Protein AF-A0A1N6YT89-F1 (afdb_monomer_lite)

Structure (mmCIF, N/CA/C/O backbone):
data_AF-A0A1N6YT89-F1
#
_entry.id   AF-A0A1N6YT89-F1
#
loop_
_atom_site.group_PDB
_atom_site.id
_atom_site.type_symbol
_atom_site.label_atom_id
_atom_site.label_alt_id
_atom_site.label_comp_id
_atom_site.label_asym_id
_atom_site.label_entity_id
_atom_site.label_seq_id
_atom_site.pdbx_PDB_ins_code
_atom_site.Cartn_x
_atom_site.Cartn_y
_atom_site.Cartn_z
_atom_site.occupancy
_atom_site.B_iso_or_equiv
_atom_site.auth_seq_id
_atom_site.auth_comp_id
_atom_site.auth_asym_id
_atom_site.auth_atom_id
_atom_site.pdbx_PDB_model_num
ATOM 1 N N . MET A 1 1 ? -9.385 -9.563 10.841 1.00 89.75 1 MET A N 1
ATOM 2 C CA . MET A 1 1 ? -9.035 -9.459 9.412 1.00 89.75 1 MET A CA 1
ATOM 3 C C . MET A 1 1 ? -8.087 -10.569 8.961 1.00 89.75 1 MET A C 1
ATOM 5 O O . MET A 1 1 ? -7.937 -10.747 7.759 1.00 89.75 1 MET A O 1
ATOM 9 N N . GLY A 1 2 ? -7.571 -11.407 9.876 1.00 88.88 2 GLY A N 1
ATOM 10 C CA . GLY A 1 2 ? -6.655 -12.489 9.494 1.00 88.88 2 GLY A CA 1
ATOM 11 C C . GLY A 1 2 ? -5.344 -11.886 9.006 1.00 88.88 2 GLY A C 1
ATOM 12 O O . GLY A 1 2 ? -4.952 -10.884 9.580 1.00 88.88 2 GLY A O 1
ATOM 13 N N . ASP A 1 3 ? -4.759 -12.447 7.946 1.00 90.31 3 ASP A N 1
ATOM 14 C CA . ASP A 1 3 ? -3.543 -11.942 7.281 1.00 90.31 3 ASP A CA 1
ATOM 15 C C . ASP A 1 3 ? -3.852 -11.226 5.957 1.00 90.31 3 ASP A C 1
ATOM 17 O O . ASP A 1 3 ? -3.062 -11.251 5.015 1.00 90.31 3 ASP A O 1
ATOM 21 N N . CYS A 1 4 ? -5.041 -10.630 5.815 1.00 92.75 4 CYS A N 1
ATOM 22 C CA . CYS A 1 4 ? -5.491 -10.135 4.510 1.00 92.75 4 CYS A CA 1
ATOM 23 C C . CYS A 1 4 ? -4.650 -8.975 3.952 1.00 92.75 4 CYS A C 1
ATOM 25 O O . CYS A 1 4 ? -4.714 -8.708 2.753 1.00 92.75 4 CYS A O 1
ATOM 27 N N . LEU A 1 5 ? -3.877 -8.301 4.809 1.00 93.31 5 LEU A N 1
ATOM 28 C CA . LEU A 1 5 ? -2.955 -7.232 4.435 1.00 93.31 5 LEU A CA 1
ATOM 29 C C . LEU A 1 5 ? -1.520 -7.706 4.203 1.00 93.31 5 LEU A C 1
ATOM 31 O O . LEU A 1 5 ? -0.698 -6.884 3.814 1.00 93.31 5 LEU A O 1
ATOM 35 N N . GLY A 1 6 ? -1.210 -8.984 4.432 1.00 92.81 6 GLY A N 1
ATOM 36 C CA . GLY A 1 6 ? 0.123 -9.529 4.191 1.00 92.81 6 GLY A CA 1
ATOM 37 C C . GLY A 1 6 ? 0.465 -9.608 2.696 1.00 92.81 6 GLY A C 1
ATOM 38 O O . GLY A 1 6 ? -0.441 -9.752 1.865 1.00 92.81 6 GLY A O 1
ATOM 39 N N . PRO A 1 7 ? 1.758 -9.515 2.326 1.00 94.00 7 PRO A N 1
ATOM 40 C CA . PRO A 1 7 ? 2.184 -9.748 0.952 1.00 94.00 7 PRO A CA 1
ATOM 41 C C . PRO A 1 7 ? 1.979 -11.218 0.568 1.00 94.00 7 PRO A C 1
ATOM 43 O O . PRO A 1 7 ? 1.884 -12.104 1.416 1.00 94.00 7 PRO A O 1
ATOM 46 N N . ASP A 1 8 ? 1.928 -11.493 -0.733 1.00 94.12 8 ASP A N 1
ATOM 47 C CA . ASP A 1 8 ? 1.936 -12.860 -1.243 1.00 94.12 8 ASP A CA 1
ATOM 48 C C . ASP A 1 8 ? 3.321 -13.478 -1.029 1.00 94.12 8 ASP A C 1
ATOM 50 O O . ASP A 1 8 ? 4.268 -13.169 -1.756 1.00 94.12 8 ASP A O 1
ATOM 54 N N . ILE A 1 9 ? 3.420 -14.336 -0.015 1.00 92.94 9 ILE A N 1
ATOM 55 C CA . ILE A 1 9 ? 4.646 -15.034 0.389 1.00 92.94 9 ILE A CA 1
ATOM 56 C C . ILE A 1 9 ? 4.902 -16.333 -0.384 1.00 92.94 9 ILE A C 1
ATOM 58 O O . ILE A 1 9 ? 5.928 -16.974 -0.180 1.00 92.94 9 ILE A O 1
ATOM 62 N N . TYR A 1 10 ? 3.975 -16.759 -1.247 1.00 89.94 10 TYR A N 1
ATOM 63 C CA . TYR A 1 10 ? 4.099 -18.021 -1.986 1.00 89.94 10 TYR A CA 1
ATOM 64 C C . TYR A 1 10 ? 4.799 -17.857 -3.339 1.00 89.94 10 TYR A C 1
ATOM 66 O O . TYR A 1 10 ? 5.008 -18.839 -4.053 1.00 89.94 10 TYR A O 1
ATOM 74 N N . LYS A 1 11 ? 5.167 -16.626 -3.699 1.00 88.19 11 LYS A N 1
ATOM 75 C CA . LYS A 1 11 ? 5.994 -16.318 -4.867 1.00 88.19 11 LYS A CA 1
ATOM 76 C C . LYS A 1 11 ? 7.476 -16.308 -4.500 1.00 88.19 11 LYS A C 1
ATOM 78 O O . LYS A 1 11 ? 7.833 -16.068 -3.352 1.00 88.19 11 LYS A O 1
ATOM 83 N N . ASP A 1 12 ? 8.338 -16.446 -5.509 1.00 89.00 12 ASP A N 1
ATOM 84 C CA . ASP A 1 12 ? 9.803 -16.350 -5.358 1.00 89.00 12 ASP A CA 1
ATOM 85 C C . ASP A 1 12 ? 10.252 -15.060 -4.653 1.00 89.00 12 ASP A C 1
ATOM 87 O O . ASP A 1 12 ? 11.301 -15.019 -4.008 1.00 89.00 12 ASP A O 1
ATOM 91 N N . LYS A 1 13 ? 9.462 -13.991 -4.795 1.00 94.00 13 LYS A N 1
ATOM 92 C CA . LYS A 1 13 ? 9.614 -12.746 -4.052 1.00 94.00 13 LYS A CA 1
ATOM 93 C C . LYS A 1 13 ? 8.274 -12.325 -3.474 1.00 94.00 13 LYS A C 1
ATOM 95 O O . LYS A 1 13 ? 7.287 -12.235 -4.208 1.00 94.00 13 LYS A O 1
ATOM 100 N N . GLU A 1 14 ? 8.284 -11.981 -2.193 1.00 95.81 14 GLU A N 1
ATOM 101 C CA . GLU A 1 14 ? 7.134 -11.386 -1.521 1.00 95.81 14 GLU A CA 1
ATOM 102 C C . GLU A 1 14 ? 6.659 -10.146 -2.283 1.00 95.81 14 GLU A C 1
ATOM 104 O O . GLU A 1 14 ? 7.464 -9.285 -2.669 1.00 95.81 14 GLU A O 1
ATOM 109 N N . SER A 1 15 ? 5.357 -10.081 -2.562 1.00 97.06 15 SER A N 1
ATOM 110 C CA . SER A 1 15 ? 4.811 -9.041 -3.433 1.00 97.06 15 SER A CA 1
ATOM 111 C C . SER A 1 15 ? 3.361 -8.684 -3.140 1.00 97.06 15 SER A C 1
ATOM 113 O O . SER A 1 15 ? 2.608 -9.475 -2.577 1.00 97.06 15 SER A O 1
ATOM 115 N N . TYR A 1 16 ? 2.952 -7.497 -3.586 1.00 97.56 16 TYR A N 1
ATOM 116 C CA . TYR A 1 16 ? 1.547 -7.101 -3.628 1.00 97.56 16 TYR A CA 1
ATOM 117 C C . TYR A 1 16 ? 1.051 -6.967 -5.063 1.00 97.56 16 TYR A C 1
ATOM 119 O O . TYR A 1 16 ? 1.668 -6.295 -5.884 1.00 97.56 16 TYR A O 1
ATOM 127 N N . ASP A 1 17 ? -0.139 -7.499 -5.327 1.00 96.31 17 ASP A N 1
ATOM 128 C CA . ASP A 1 17 ? -0.958 -7.057 -6.455 1.00 96.31 17 ASP A CA 1
ATOM 129 C C . ASP A 1 17 ? -1.661 -5.749 -6.056 1.00 96.31 17 ASP A C 1
ATOM 131 O O . ASP A 1 17 ? -2.536 -5.734 -5.185 1.00 96.31 17 ASP A O 1
ATOM 135 N N . ILE A 1 18 ? -1.252 -4.637 -6.673 1.00 96.31 18 ILE A N 1
ATOM 136 C CA . ILE A 1 18 ? -1.735 -3.294 -6.322 1.00 96.31 18 ILE A CA 1
ATOM 137 C C . ILE A 1 18 ? -3.250 -3.153 -6.549 1.00 96.31 18 ILE A C 1
ATOM 139 O O . ILE A 1 18 ? -3.926 -2.513 -5.741 1.00 96.31 18 ILE A O 1
ATOM 143 N N . ASP A 1 19 ? -3.814 -3.751 -7.602 1.00 96.44 19 ASP A N 1
ATOM 144 C CA . ASP A 1 19 ? -5.236 -3.580 -7.927 1.00 96.44 19 ASP A CA 1
ATOM 145 C C . ASP A 1 19 ? -6.127 -4.411 -6.998 1.00 96.44 19 ASP A C 1
ATOM 147 O O . ASP A 1 19 ? -7.165 -3.931 -6.517 1.00 96.44 19 ASP A O 1
ATOM 151 N N . ARG A 1 20 ? -5.691 -5.633 -6.660 1.00 96.31 20 ARG A N 1
ATOM 152 C CA . ARG A 1 20 ? -6.341 -6.443 -5.618 1.00 96.31 20 ARG A CA 1
ATOM 153 C C . ARG A 1 20 ? -6.270 -5.754 -4.265 1.00 96.31 20 ARG A C 1
ATOM 155 O O . ARG A 1 20 ? -7.286 -5.683 -3.572 1.00 96.31 20 ARG A O 1
ATOM 162 N N . LEU A 1 21 ? -5.113 -5.198 -3.913 1.00 96.56 21 LEU A N 1
ATOM 163 C CA . LEU A 1 21 ? -4.928 -4.495 -2.649 1.00 96.56 21 LEU A CA 1
ATOM 164 C C . LEU A 1 21 ? -5.820 -3.247 -2.563 1.00 96.56 21 LEU A C 1
ATOM 166 O O . LEU A 1 21 ? -6.459 -3.007 -1.541 1.00 96.56 21 LEU A O 1
ATOM 170 N N . PHE A 1 22 ? -5.954 -2.475 -3.645 1.00 97.00 22 PHE A N 1
ATOM 171 C CA . PHE A 1 22 ? -6.842 -1.307 -3.670 1.00 97.00 22 PHE A CA 1
ATOM 172 C C . PHE A 1 22 ? -8.316 -1.697 -3.538 1.00 97.00 22 PHE A C 1
ATOM 174 O O . PHE A 1 22 ? -9.066 -1.037 -2.810 1.00 97.00 22 PHE A O 1
ATOM 181 N N . SER A 1 23 ? -8.716 -2.791 -4.186 1.00 97.38 23 SER A N 1
ATOM 182 C CA . SER A 1 23 ? -10.059 -3.359 -4.047 1.00 97.38 23 SER A CA 1
ATOM 183 C C . SER A 1 23 ? -10.330 -3.803 -2.607 1.00 97.38 23 SER A C 1
ATOM 185 O O . SER A 1 23 ? -11.387 -3.491 -2.052 1.00 97.38 23 SER A O 1
ATOM 187 N N . LEU A 1 24 ? -9.351 -4.456 -1.968 1.00 97.25 24 LEU A N 1
ATOM 188 C CA . LEU A 1 24 ? -9.415 -4.831 -0.558 1.00 97.25 24 LEU A CA 1
ATOM 189 C C . LEU A 1 24 ? -9.553 -3.599 0.338 1.00 97.25 24 LEU A C 1
ATOM 191 O O . LEU A 1 24 ? -10.462 -3.557 1.160 1.00 97.25 24 LEU A O 1
ATOM 195 N N . PHE A 1 25 ? -8.730 -2.566 0.156 1.00 97.06 25 PHE A N 1
ATOM 196 C CA . PHE A 1 25 ? -8.823 -1.348 0.961 1.00 97.06 25 PHE A CA 1
ATOM 197 C C . PHE A 1 25 ? -10.191 -0.674 0.863 1.00 97.06 25 PHE A C 1
ATOM 199 O O . PHE A 1 25 ? -10.707 -0.195 1.868 1.00 97.06 25 PHE A O 1
ATOM 206 N N . ASN A 1 26 ? -10.797 -0.636 -0.326 1.00 96.31 26 ASN A N 1
ATOM 207 C CA . ASN A 1 26 ? -12.138 -0.074 -0.486 1.00 96.31 26 ASN A CA 1
ATOM 208 C C . ASN A 1 26 ? -13.186 -0.912 0.259 1.00 96.31 26 ASN A C 1
ATOM 210 O O . ASN A 1 26 ? -14.036 -0.353 0.951 1.00 96.31 26 ASN A O 1
ATOM 214 N N . LYS A 1 27 ? -13.081 -2.245 0.192 1.00 97.12 27 LYS A N 1
ATOM 215 C CA . LYS A 1 27 ? -13.933 -3.161 0.959 1.00 97.12 27 LYS A CA 1
ATOM 216 C C . LYS A 1 27 ? -13.758 -2.972 2.468 1.00 97.12 27 LYS A C 1
ATOM 218 O O . LYS A 1 27 ? -14.754 -2.847 3.172 1.00 97.12 27 LYS A O 1
ATOM 223 N N . LEU A 1 28 ? -12.520 -2.876 2.954 1.00 96.19 28 LEU A N 1
ATOM 224 C CA . LEU A 1 28 ? -12.224 -2.668 4.373 1.00 96.19 28 LEU A CA 1
ATOM 225 C C . LEU A 1 28 ? -12.765 -1.323 4.870 1.00 96.19 28 LEU A C 1
ATOM 227 O O . LEU A 1 28 ? -13.449 -1.295 5.888 1.00 96.19 28 LEU A O 1
ATOM 231 N N . LYS A 1 29 ? -12.556 -0.230 4.119 1.00 94.69 29 LYS A N 1
ATOM 232 C CA . LYS A 1 29 ? -13.120 1.087 4.463 1.00 94.69 29 LYS A CA 1
ATOM 233 C C . LYS A 1 29 ? -14.654 1.088 4.480 1.00 94.69 29 LYS A C 1
ATOM 235 O O . LYS A 1 29 ? -15.236 1.826 5.267 1.00 94.69 29 LYS A O 1
ATOM 240 N N . SER A 1 30 ? -15.306 0.271 3.647 1.00 96.69 30 SER A N 1
ATOM 241 C CA . SER A 1 30 ? -16.775 0.206 3.573 1.00 96.69 30 SER A CA 1
ATOM 242 C C . SER A 1 30 ? -17.443 -0.428 4.795 1.00 9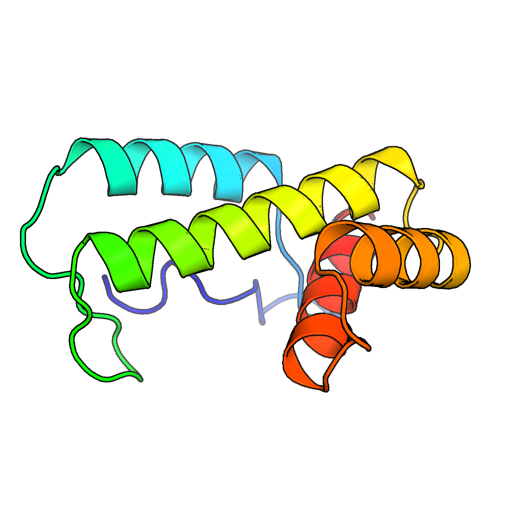6.69 30 SER A C 1
ATOM 244 O O . SER A 1 30 ? -18.640 -0.240 4.987 1.00 96.69 30 SER A O 1
ATOM 246 N N . TYR A 1 31 ? -16.690 -1.160 5.623 1.00 95.81 31 TYR A N 1
ATOM 247 C CA . TYR A 1 31 ? -17.226 -1.743 6.853 1.00 95.81 31 TYR A CA 1
ATOM 248 C C . TYR A 1 31 ? -17.483 -0.717 7.951 1.00 95.81 31 TYR A C 1
ATOM 250 O O . TYR A 1 31 ? -18.227 -1.023 8.876 1.00 95.81 31 TYR A O 1
ATOM 258 N N . ASP A 1 32 ? -16.864 0.464 7.858 1.00 94.75 32 ASP A N 1
ATOM 259 C CA . ASP A 1 32 ? -17.045 1.568 8.803 1.00 94.75 32 ASP A CA 1
ATOM 260 C C . ASP A 1 32 ? -16.913 1.162 10.286 1.00 94.75 32 ASP A C 1
ATOM 262 O O . ASP A 1 32 ? -17.591 1.685 11.165 1.00 94.75 32 ASP A O 1
ATOM 266 N N . ALA A 1 33 ? -16.041 0.192 10.574 1.00 96.75 33 ALA A N 1
ATOM 267 C CA . ALA A 1 33 ? -15.881 -0.343 11.919 1.00 96.75 33 ALA A CA 1
ATOM 268 C C . ALA A 1 33 ? -15.162 0.652 12.846 1.00 96.75 33 ALA A C 1
ATOM 270 O O . ALA A 1 33 ? -14.265 1.382 12.422 1.00 96.75 33 ALA A O 1
ATOM 271 N N . GLU A 1 34 ? -15.497 0.625 14.138 1.00 97.19 34 GLU A N 1
ATOM 272 C CA . GLU A 1 34 ? -14.789 1.401 15.169 1.00 97.19 34 GLU A CA 1
ATOM 273 C C . GLU A 1 34 ? -13.374 0.864 15.434 1.00 97.19 34 GLU A C 1
ATOM 275 O O . GLU A 1 34 ? -12.462 1.616 15.794 1.00 97.19 34 GLU A O 1
ATOM 280 N N . LYS A 1 35 ? -13.199 -0.453 15.268 1.00 96.94 35 LYS A N 1
ATOM 281 C CA . LYS A 1 35 ? -11.952 -1.174 15.515 1.00 96.94 35 LYS A CA 1
ATOM 282 C C . LYS A 1 35 ? -11.630 -2.135 14.384 1.00 96.94 35 LYS A C 1
ATOM 284 O O . LYS A 1 35 ? -12.493 -2.874 13.914 1.00 96.94 35 LYS A O 1
ATOM 289 N N . TYR A 1 36 ? -10.355 -2.165 14.024 1.00 96.94 36 TYR A N 1
ATOM 290 C CA . TYR A 1 36 ? -9.784 -3.062 13.029 1.00 96.94 36 TYR A CA 1
ATOM 291 C C . TYR A 1 36 ? -8.771 -3.973 13.727 1.00 96.94 36 TYR A C 1
ATOM 293 O O . TYR A 1 36 ? -7.917 -3.506 14.477 1.00 96.94 36 TYR A O 1
ATOM 301 N N . VAL A 1 37 ? -8.911 -5.290 13.548 1.00 95.44 37 VAL A N 1
ATOM 302 C CA . VAL A 1 37 ? -8.084 -6.296 14.238 1.00 95.44 37 VAL A CA 1
ATOM 303 C C . VAL A 1 37 ? -7.394 -7.189 13.213 1.00 95.44 37 VAL A C 1
ATOM 305 O O . VAL A 1 37 ? -8.057 -7.986 12.540 1.00 95.44 37 VAL A O 1
ATOM 308 N N . GLU A 1 38 ? -6.076 -7.055 13.100 1.00 91.81 38 GLU A N 1
ATOM 309 C CA . GLU A 1 38 ? -5.186 -7.968 12.369 1.00 91.81 38 GLU A CA 1
ATOM 310 C C . GLU A 1 38 ? -4.793 -9.169 13.247 1.00 91.81 38 GLU A C 1
ATOM 312 O O . GLU A 1 38 ? -4.906 -9.125 14.472 1.00 91.81 38 GLU A O 1
ATOM 317 N N . SER A 1 39 ? -4.366 -10.266 12.624 1.00 89.62 39 SER A N 1
ATOM 318 C CA . SER A 1 39 ? -3.919 -11.502 13.298 1.00 89.62 39 SER A CA 1
ATOM 319 C C . SER A 1 39 ? -2.676 -11.316 14.182 1.00 89.62 39 SER A C 1
ATOM 321 O O . SER A 1 39 ? -2.555 -11.968 15.220 1.00 89.62 39 SER A O 1
ATOM 323 N N . HIS A 1 40 ? -1.757 -10.437 13.773 1.00 86.56 40 HIS A N 1
ATOM 324 C CA . HIS A 1 40 ? -0.407 -10.312 14.338 1.00 86.56 40 HIS A CA 1
ATOM 325 C C . HIS A 1 40 ? -0.103 -8.929 14.933 1.00 86.56 40 HIS A C 1
ATOM 327 O O . HIS A 1 40 ? 1.053 -8.609 15.213 1.00 86.56 40 HIS A O 1
ATOM 333 N N . TRP A 1 41 ? -1.127 -8.102 15.148 1.00 90.12 41 TRP A N 1
ATOM 334 C CA . TRP A 1 41 ? -0.973 -6.751 15.683 1.00 90.12 41 TRP A CA 1
ATOM 335 C C . TRP A 1 41 ? -2.017 -6.434 16.755 1.00 90.12 41 TRP A C 1
ATOM 337 O O . TRP A 1 41 ? -2.987 -7.168 16.954 1.00 90.12 41 TRP A O 1
ATOM 347 N N . LYS A 1 42 ? -1.814 -5.327 17.473 1.00 94.06 42 LYS A N 1
ATOM 348 C CA . LYS A 1 42 ? -2.817 -4.815 18.414 1.00 94.06 42 LYS A CA 1
ATOM 349 C C . LYS A 1 42 ? -4.072 -4.347 17.653 1.00 94.06 42 LYS A C 1
ATOM 351 O O . LYS A 1 42 ? -3.950 -3.904 16.514 1.00 94.06 42 LYS A O 1
ATOM 356 N N . PRO A 1 43 ? -5.261 -4.366 18.279 1.00 95.81 43 PRO A N 1
ATOM 357 C CA . PRO A 1 43 ? -6.435 -3.694 17.732 1.00 95.81 43 PRO A CA 1
ATOM 358 C C . PRO A 1 43 ? -6.169 -2.204 17.492 1.00 95.81 43 PRO A C 1
ATOM 360 O O . PRO A 1 43 ? -5.683 -1.508 18.386 1.00 95.81 43 PRO A O 1
ATOM 363 N N . GLU A 1 44 ? -6.544 -1.715 16.318 1.00 96.75 44 GLU A N 1
ATOM 364 C CA . GLU A 1 44 ? -6.357 -0.324 15.898 1.00 96.75 44 GLU A CA 1
ATOM 365 C C . GLU A 1 44 ? -7.692 0.425 15.891 1.00 96.75 44 GLU A C 1
ATOM 367 O O . GLU A 1 44 ? -8.756 -0.168 15.674 1.00 96.75 44 GLU A O 1
ATOM 372 N N . SER A 1 45 ? -7.659 1.736 16.148 1.00 97.75 45 SER A N 1
ATOM 373 C CA . SER A 1 45 ? -8.793 2.610 15.838 1.00 97.75 45 SER A CA 1
ATOM 374 C C . SER A 1 45 ? -8.991 2.735 14.326 1.00 97.75 45 SER A C 1
ATOM 376 O O . SER A 1 45 ? -8.096 2.445 13.528 1.00 97.75 45 SER A O 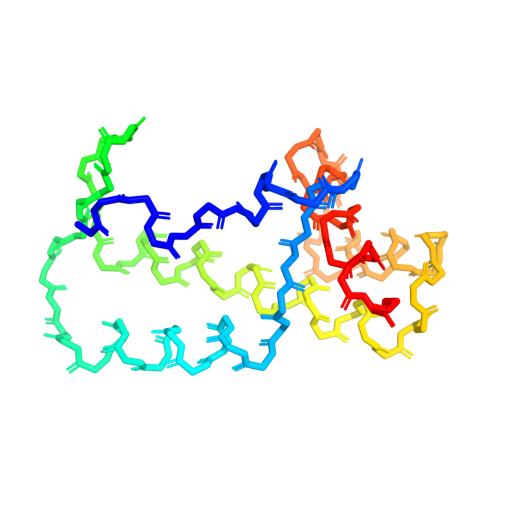1
ATOM 378 N N . LYS A 1 46 ? -10.172 3.209 13.924 1.00 97.25 46 LYS A N 1
ATOM 379 C CA . LYS A 1 46 ? -10.462 3.550 12.530 1.00 97.25 46 LYS A CA 1
ATOM 380 C C . LYS A 1 46 ? -9.427 4.511 11.937 1.00 97.25 46 LYS A C 1
ATOM 382 O O . LYS A 1 46 ? -8.996 4.314 10.807 1.00 97.25 46 LYS A O 1
ATOM 387 N N . GLU A 1 47 ? -9.013 5.529 12.686 1.00 97.31 47 GLU A N 1
ATOM 388 C CA . GLU A 1 47 ? -8.054 6.545 12.241 1.00 97.31 47 GLU A CA 1
ATOM 389 C C . GLU A 1 47 ? -6.643 5.973 12.082 1.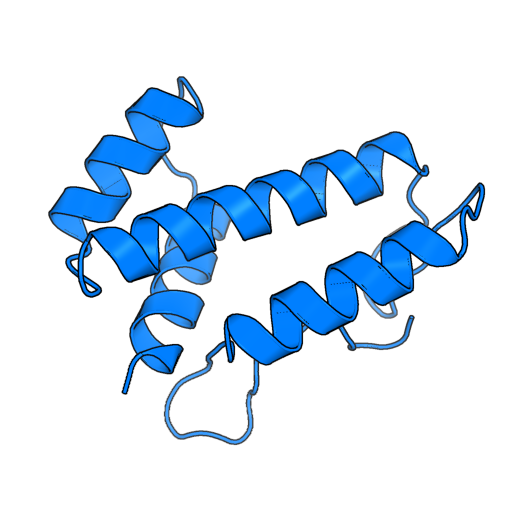00 97.31 47 GLU A C 1
ATOM 391 O O . GLU A 1 47 ? -5.996 6.236 11.067 1.00 97.31 47 GLU A O 1
ATOM 396 N N . GLU A 1 48 ? -6.180 5.177 13.053 1.00 97.38 48 GLU A N 1
ATOM 397 C CA . GLU A 1 48 ? -4.883 4.489 12.989 1.00 97.38 48 GLU A CA 1
ATOM 398 C C . GLU A 1 48 ? -4.824 3.589 11.747 1.00 97.38 48 GLU A C 1
ATOM 400 O O . GLU A 1 48 ? -3.928 3.730 10.908 1.00 97.38 48 GLU A O 1
ATOM 405 N N . PHE A 1 49 ? -5.849 2.752 11.575 1.00 96.69 49 PHE A N 1
ATOM 406 C CA . PHE A 1 49 ? -5.954 1.834 10.449 1.00 96.69 49 PHE A CA 1
ATOM 407 C C . PHE A 1 49 ? -6.038 2.570 9.103 1.00 96.69 49 PHE A C 1
ATOM 409 O O . PHE A 1 49 ? -5.339 2.226 8.146 1.00 96.69 49 PHE A O 1
ATOM 416 N N . PHE A 1 50 ? -6.865 3.620 9.009 1.00 96.81 50 PHE A N 1
ATOM 417 C CA . PHE A 1 50 ? -7.039 4.377 7.765 1.00 96.81 50 PHE A CA 1
ATOM 418 C C . PHE A 1 50 ? -5.766 5.127 7.374 1.00 96.81 50 PHE A C 1
ATOM 420 O O . PHE A 1 50 ? -5.405 5.136 6.197 1.00 96.81 50 PHE A O 1
ATOM 427 N N . SER A 1 51 ? -5.052 5.683 8.354 1.00 96.06 51 SER A N 1
ATOM 428 C CA . SER A 1 51 ? -3.744 6.304 8.143 1.00 96.06 51 SER A CA 1
ATOM 429 C C . SER A 1 51 ? -2.734 5.303 7.571 1.00 96.06 51 SER A C 1
ATOM 431 O O . SER A 1 51 ? -2.040 5.604 6.595 1.00 96.06 51 SER A O 1
ATOM 433 N N . TYR A 1 52 ? -2.699 4.077 8.108 1.00 95.44 52 TYR A N 1
ATOM 434 C CA . TYR A 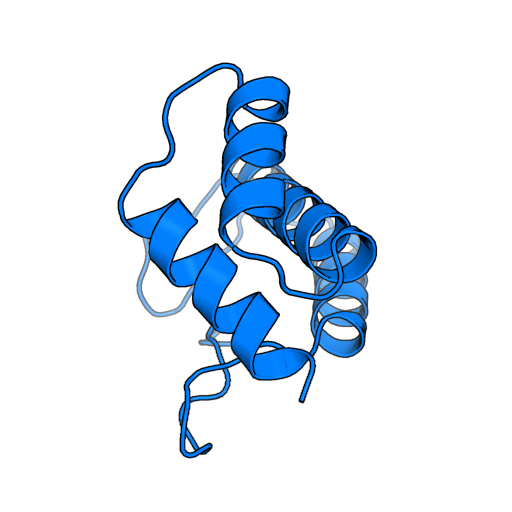1 52 ? -1.813 3.024 7.614 1.00 95.44 52 TYR A CA 1
ATOM 435 C C . TYR A 1 52 ? -2.118 2.628 6.161 1.00 95.44 52 TYR A C 1
ATOM 437 O O . TYR A 1 52 ? -1.222 2.667 5.311 1.00 95.44 52 TYR A O 1
ATOM 445 N N . ILE A 1 53 ? -3.376 2.317 5.833 1.00 96.19 53 ILE A N 1
ATOM 446 C CA . ILE A 1 53 ? -3.741 1.923 4.461 1.00 96.19 53 ILE A CA 1
ATOM 447 C C . ILE A 1 53 ? -3.590 3.076 3.463 1.00 96.19 53 ILE A C 1
ATOM 449 O O . ILE A 1 53 ? -3.253 2.837 2.305 1.00 96.19 53 ILE A O 1
ATOM 453 N N . ASP A 1 54 ? -3.779 4.329 3.884 1.00 96.38 54 ASP A N 1
ATOM 454 C CA . ASP A 1 54 ? -3.541 5.487 3.020 1.00 96.38 54 ASP A CA 1
ATOM 455 C C . ASP A 1 54 ? -2.040 5.699 2.765 1.00 96.38 54 ASP A C 1
ATOM 457 O O . ASP A 1 54 ? -1.659 6.005 1.630 1.00 96.38 54 ASP A O 1
ATOM 461 N N . LYS A 1 55 ? -1.169 5.408 3.746 1.00 97.00 55 LYS A N 1
ATOM 462 C CA . LYS A 1 55 ? 0.286 5.316 3.521 1.00 97.00 55 LYS A CA 1
ATOM 463 C C . LYS A 1 55 ? 0.617 4.230 2.493 1.00 97.00 55 LYS A C 1
ATOM 465 O O . LYS A 1 55 ? 1.384 4.486 1.563 1.00 97.00 55 LYS A O 1
ATOM 470 N N . MET A 1 56 ? 0.031 3.036 2.622 1.00 97.94 56 MET A N 1
ATOM 471 C CA . MET A 1 56 ? 0.244 1.947 1.659 1.00 97.94 56 MET A CA 1
ATOM 472 C C . MET A 1 56 ? -0.221 2.335 0.252 1.00 97.94 56 MET A C 1
ATOM 474 O O . MET A 1 56 ? 0.522 2.141 -0.709 1.00 97.94 56 MET A O 1
ATOM 478 N N . LYS A 1 57 ? -1.411 2.940 0.119 1.00 97.81 57 LYS A N 1
ATOM 479 C CA . LYS A 1 57 ? -1.936 3.439 -1.163 1.00 97.81 57 LYS A CA 1
ATOM 480 C C . LYS A 1 57 ? -1.010 4.468 -1.805 1.00 97.81 57 LYS A C 1
ATOM 482 O O . LYS A 1 57 ? -0.757 4.384 -3.006 1.00 97.81 57 LYS A O 1
ATOM 487 N N . LEU A 1 58 ? -0.497 5.415 -1.018 1.00 98.12 58 LEU A N 1
ATOM 488 C CA . LEU A 1 58 ? 0.445 6.428 -1.489 1.00 98.12 58 LEU A CA 1
ATOM 489 C C . LEU A 1 58 ? 1.709 5.781 -2.066 1.00 98.12 58 LEU A C 1
ATOM 491 O O . LEU A 1 58 ? 2.082 6.072 -3.201 1.00 98.12 58 LEU A O 1
ATOM 495 N N . ILE A 1 59 ? 2.339 4.875 -1.315 1.00 98.31 59 ILE A N 1
ATOM 496 C CA . ILE A 1 59 ? 3.575 4.205 -1.743 1.00 98.31 59 ILE A CA 1
ATOM 497 C C . ILE A 1 59 ? 3.322 3.325 -2.977 1.00 98.31 59 ILE A C 1
ATOM 499 O O . ILE A 1 59 ? 4.114 3.365 -3.919 1.00 98.31 59 ILE A O 1
ATOM 503 N N . ALA A 1 60 ? 2.204 2.594 -3.031 1.00 98.12 60 ALA A N 1
ATOM 504 C CA . ALA A 1 60 ? 1.816 1.795 -4.196 1.00 98.12 60 ALA A CA 1
ATOM 505 C C . ALA A 1 60 ? 1.644 2.657 -5.458 1.00 98.12 60 ALA A C 1
ATOM 507 O O . ALA A 1 60 ? 2.163 2.320 -6.524 1.00 98.12 60 ALA A O 1
ATOM 508 N N . TYR A 1 61 ? 0.960 3.801 -5.336 1.00 98.12 61 TYR A N 1
ATOM 509 C CA . TYR A 1 61 ? 0.760 4.737 -6.442 1.00 98.12 61 TYR A CA 1
ATOM 510 C C . TYR A 1 61 ? 2.087 5.305 -6.956 1.00 98.12 61 TYR A C 1
ATOM 512 O O . TYR A 1 61 ? 2.343 5.292 -8.161 1.00 98.12 61 TYR A O 1
ATOM 520 N N . ILE A 1 62 ? 2.954 5.757 -6.044 1.00 98.50 62 ILE A N 1
ATOM 521 C CA . ILE A 1 62 ? 4.292 6.254 -6.383 1.00 98.50 62 ILE A CA 1
ATOM 522 C C . ILE A 1 62 ? 5.108 5.154 -7.071 1.00 98.50 62 ILE A C 1
ATOM 524 O O . ILE A 1 62 ? 5.768 5.425 -8.074 1.00 98.50 62 ILE A O 1
ATOM 528 N N . THR A 1 63 ? 5.031 3.919 -6.570 1.00 98.38 63 THR A N 1
ATOM 529 C CA . THR A 1 63 ? 5.747 2.763 -7.124 1.00 98.38 63 THR A CA 1
ATOM 530 C C . THR A 1 63 ? 5.323 2.467 -8.556 1.00 98.38 63 THR A C 1
ATOM 532 O O . THR A 1 63 ? 6.174 2.395 -9.443 1.00 98.38 63 THR A O 1
ATOM 535 N N . ARG A 1 64 ? 4.009 2.383 -8.801 1.00 97.38 64 ARG A N 1
ATOM 536 C CA . ARG A 1 64 ? 3.440 2.177 -10.138 1.00 97.38 64 ARG A CA 1
ATOM 537 C C . ARG A 1 64 ? 3.827 3.305 -11.095 1.00 97.38 64 ARG A C 1
ATOM 539 O O . ARG A 1 64 ? 4.258 3.038 -12.209 1.00 97.38 64 ARG A O 1
ATOM 546 N N . ARG A 1 65 ? 3.722 4.564 -10.659 1.00 97.50 65 ARG A N 1
ATOM 547 C CA . ARG A 1 65 ? 4.023 5.739 -11.494 1.00 97.50 65 ARG A CA 1
ATOM 548 C C . ARG A 1 65 ? 5.501 5.868 -11.863 1.00 97.50 65 ARG A C 1
ATOM 550 O O . ARG A 1 65 ? 5.821 6.416 -12.910 1.00 97.50 65 ARG A O 1
ATOM 557 N N . ASN A 1 66 ? 6.393 5.401 -10.996 1.00 98.00 66 ASN A N 1
ATOM 558 C CA . ASN A 1 66 ? 7.835 5.414 -11.232 1.00 98.00 66 ASN A CA 1
ATOM 559 C C . ASN A 1 66 ? 8.354 4.091 -11.824 1.00 98.00 66 ASN A C 1
ATOM 561 O O . ASN A 1 66 ? 9.569 3.879 -11.822 1.00 98.00 66 ASN A O 1
ATOM 565 N N . G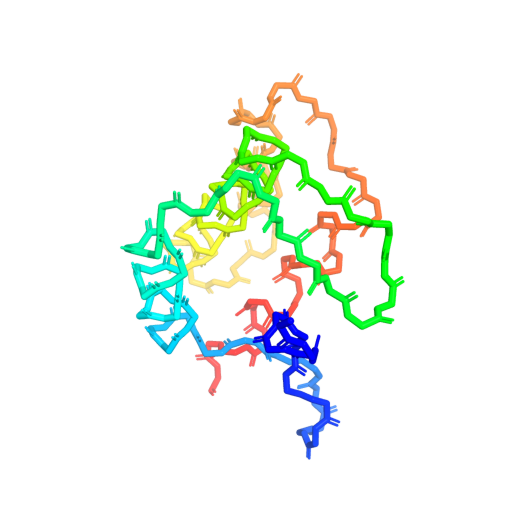LU A 1 67 ? 7.459 3.219 -12.308 1.00 96.69 67 GLU A N 1
ATOM 566 C CA . GLU A 1 67 ? 7.783 1.965 -13.009 1.00 96.69 67 GLU A CA 1
ATOM 567 C C . GLU A 1 67 ? 8.765 1.081 -12.221 1.00 96.69 67 GLU A C 1
ATOM 569 O O . GLU A 1 67 ? 9.704 0.503 -12.761 1.00 96.69 67 GLU A O 1
ATOM 574 N N . GLY A 1 68 ? 8.602 1.038 -10.896 1.00 95.00 68 GLY A N 1
ATOM 575 C CA . GLY A 1 68 ? 9.452 0.237 -10.015 1.00 95.00 68 GLY A CA 1
ATOM 576 C C . GLY A 1 68 ? 10.877 0.771 -9.800 1.00 95.00 68 GLY A C 1
ATOM 577 O O . GLY A 1 68 ? 11.701 0.104 -9.176 1.00 95.00 68 GLY A O 1
ATOM 578 N N . SER A 1 69 ? 11.206 1.980 -10.268 1.00 97.94 69 SER A N 1
ATOM 579 C CA . SER A 1 69 ? 12.528 2.578 -10.056 1.00 97.94 69 SER A CA 1
ATOM 580 C C . SER A 1 69 ? 12.738 2.987 -8.595 1.00 97.94 69 SER A C 1
ATOM 582 O O . SER A 1 69 ? 12.362 4.091 -8.195 1.00 97.94 69 SER A O 1
ATOM 584 N N . PHE A 1 70 ? 13.400 2.130 -7.807 1.00 97.44 70 PHE A N 1
ATOM 585 C CA . PHE A 1 70 ? 13.596 2.340 -6.366 1.00 97.44 70 PHE A CA 1
ATOM 586 C C . PHE A 1 70 ? 14.111 3.746 -6.021 1.00 97.44 70 PHE A C 1
ATOM 588 O O . PHE A 1 70 ? 13.527 4.421 -5.185 1.00 97.44 70 PHE A O 1
ATOM 595 N N . LYS A 1 71 ? 15.148 4.243 -6.713 1.00 97.81 71 LYS A N 1
ATOM 596 C CA . LYS A 1 71 ? 15.713 5.582 -6.451 1.00 97.81 71 LYS A CA 1
ATOM 597 C C . LYS A 1 71 ? 14.696 6.714 -6.644 1.00 97.81 71 LYS A C 1
ATOM 599 O O . LYS A 1 71 ? 14.703 7.679 -5.884 1.00 97.81 71 LYS A O 1
ATOM 604 N N . LYS A 1 72 ? 13.844 6.623 -7.673 1.00 98.44 72 LYS A N 1
ATOM 605 C CA . LYS A 1 72 ? 12.803 7.632 -7.926 1.00 98.44 72 LYS A CA 1
ATOM 606 C C . LYS A 1 72 ? 11.687 7.531 -6.886 1.00 98.44 72 LYS A C 1
ATOM 608 O O . LYS A 1 72 ? 11.243 8.555 -6.377 1.00 98.44 72 LYS A O 1
ATOM 613 N N . ILE A 1 73 ? 11.293 6.302 -6.546 1.00 98.62 73 ILE A N 1
ATOM 614 C CA . ILE A 1 73 ? 10.273 6.011 -5.534 1.00 98.62 73 ILE A CA 1
ATOM 615 C C . ILE A 1 73 ? 10.715 6.528 -4.169 1.00 98.62 73 ILE A C 1
ATOM 617 O O . ILE A 1 73 ? 9.984 7.290 -3.552 1.00 98.62 73 ILE A O 1
ATOM 621 N N . GLU A 1 74 ? 11.919 6.168 -3.724 1.00 98.31 74 GLU A N 1
ATOM 622 C CA . GLU A 1 74 ? 12.493 6.608 -2.454 1.00 98.31 74 GLU A CA 1
ATOM 623 C C . GLU A 1 74 ? 12.476 8.134 -2.345 1.00 98.31 74 GLU A C 1
ATOM 625 O O . GLU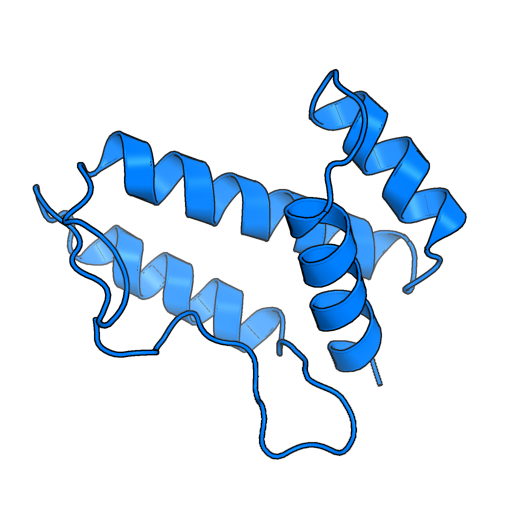 A 1 74 ? 11.978 8.671 -1.357 1.00 98.31 74 GLU A O 1
ATOM 630 N N . LYS A 1 75 ? 12.980 8.834 -3.370 1.00 98.38 75 LYS A N 1
ATOM 631 C CA . LYS A 1 75 ? 12.998 10.298 -3.392 1.00 98.38 75 LYS A CA 1
ATOM 632 C C . LYS A 1 75 ? 11.593 10.874 -3.206 1.00 98.38 75 LYS A C 1
ATOM 634 O O . LYS A 1 75 ? 11.386 11.727 -2.348 1.00 98.38 75 LYS A O 1
ATOM 639 N N . GLU A 1 76 ? 10.628 10.391 -3.981 1.00 98.50 76 GLU A N 1
ATOM 640 C CA . GLU A 1 76 ? 9.266 10.912 -3.924 1.00 98.50 76 GLU A CA 1
ATOM 641 C C . GLU A 1 76 ? 8.551 10.561 -2.610 1.00 98.50 76 GLU A C 1
ATOM 643 O O . GLU A 1 76 ? 7.840 11.394 -2.050 1.00 98.50 76 GLU A O 1
ATOM 648 N N . VAL A 1 77 ? 8.751 9.352 -2.079 1.00 98.25 77 VAL A N 1
ATOM 649 C CA . VAL A 1 77 ? 8.182 8.945 -0.786 1.00 98.25 77 VAL A CA 1
ATOM 650 C C . VAL A 1 77 ? 8.722 9.832 0.337 1.00 98.25 77 VAL A C 1
ATOM 652 O O . VAL A 1 77 ? 7.929 10.290 1.159 1.00 98.25 77 VAL A O 1
ATOM 655 N N . LYS A 1 78 ? 10.026 10.147 0.351 1.00 98.12 78 LYS A N 1
ATOM 656 C CA . LYS A 1 78 ? 10.610 11.076 1.338 1.00 98.12 78 LYS A CA 1
ATOM 657 C C . LYS A 1 78 ? 9.963 12.454 1.277 1.00 98.12 78 LYS A C 1
ATOM 659 O O . LYS A 1 78 ? 9.570 12.999 2.306 1.00 98.12 78 LYS A O 1
ATOM 664 N N . GLU A 1 79 ? 9.802 12.989 0.068 1.00 98.00 79 GLU A N 1
ATOM 665 C CA . GLU A 1 79 ? 9.154 14.284 -0.160 1.00 98.00 79 GLU A CA 1
ATOM 666 C C . GLU A 1 79 ? 7.688 14.279 0.302 1.00 98.00 79 GLU A C 1
ATOM 668 O O . GLU A 1 79 ? 7.238 15.224 0.947 1.00 98.00 79 GLU A O 1
ATOM 673 N N . LYS A 1 80 ? 6.930 13.211 0.015 1.00 97.69 80 LYS A N 1
ATOM 674 C CA . LYS A 1 80 ? 5.503 13.120 0.367 1.00 97.69 80 LYS A CA 1
ATOM 675 C C . LYS A 1 80 ? 5.247 12.843 1.842 1.00 97.69 80 LYS A C 1
ATOM 677 O O . LYS A 1 80 ? 4.256 13.333 2.374 1.00 97.69 80 LYS A O 1
ATOM 682 N N . LEU A 1 81 ? 6.111 12.067 2.492 1.00 95.88 81 LEU A N 1
ATOM 683 C CA . LEU A 1 81 ? 6.010 11.777 3.923 1.00 95.88 81 LEU A CA 1
ATOM 684 C C . LEU A 1 81 ? 6.691 12.842 4.791 1.00 95.88 81 LEU A C 1
ATOM 686 O O . LEU A 1 81 ? 6.503 12.831 6.005 1.00 95.88 81 LEU A O 1
ATOM 690 N N . ASN A 1 82 ? 7.461 13.752 4.184 1.00 97.06 82 ASN A N 1
ATOM 691 C CA . ASN A 1 82 ? 8.243 14.783 4.865 1.00 97.06 82 ASN A CA 1
ATOM 692 C C . ASN A 1 82 ? 9.166 14.208 5.961 1.00 97.06 82 ASN A C 1
ATOM 694 O O . ASN A 1 82 ? 9.283 14.752 7.059 1.00 97.06 82 ASN A O 1
ATOM 698 N N . ARG A 1 83 ? 9.781 13.057 5.670 1.00 97.31 83 ARG A N 1
ATOM 699 C CA . ARG A 1 83 ? 10.746 12.355 6.527 1.00 97.31 83 ARG A CA 1
ATOM 700 C C . ARG A 1 83 ? 11.567 11.369 5.699 1.00 97.31 83 ARG A C 1
ATOM 702 O O . ARG A 1 83 ? 11.146 10.967 4.619 1.00 97.31 83 ARG A O 1
ATOM 709 N N . GLU A 1 84 ? 12.696 10.919 6.236 1.00 97.81 84 GLU A N 1
ATOM 710 C CA . GLU A 1 84 ? 13.436 9.790 5.662 1.00 97.81 84 GLU A CA 1
ATOM 711 C C . GLU A 1 84 ? 12.587 8.509 5.660 1.00 97.81 84 GLU A C 1
ATOM 713 O O . GLU A 1 84 ? 11.737 8.318 6.540 1.00 97.81 84 GLU A O 1
ATOM 718 N N . ILE A 1 85 ? 12.821 7.626 4.681 1.00 97.38 85 ILE A N 1
ATOM 719 C CA . ILE A 1 85 ? 12.205 6.295 4.672 1.00 97.38 85 ILE A CA 1
ATOM 720 C C . ILE A 1 85 ? 12.809 5.446 5.788 1.00 97.38 85 ILE A C 1
ATOM 722 O O . ILE A 1 85 ? 14.016 5.478 6.028 1.00 97.38 85 ILE A O 1
ATOM 726 N N . ASN A 1 86 ? 11.961 4.695 6.480 1.00 97.50 86 ASN A N 1
ATOM 727 C CA . ASN A 1 86 ? 12.405 3.734 7.479 1.00 97.50 86 ASN A CA 1
ATOM 728 C C . ASN A 1 86 ? 12.455 2.318 6.879 1.00 97.50 86 ASN A C 1
ATOM 730 O O . ASN A 1 86 ? 12.201 2.120 5.688 1.00 97.50 86 ASN A O 1
ATOM 734 N N . LYS A 1 87 ? 12.800 1.328 7.709 1.00 97.31 87 LYS A N 1
ATOM 735 C CA . LYS A 1 87 ? 12.883 -0.074 7.289 1.00 97.31 87 LYS A CA 1
ATOM 736 C C . LYS A 1 87 ? 11.550 -0.586 6.722 1.00 97.31 87 LYS A C 1
ATOM 738 O O . LYS A 1 87 ? 11.549 -1.200 5.661 1.00 97.31 87 LYS A O 1
ATOM 743 N N . ASP A 1 88 ? 10.437 -0.263 7.372 1.00 95.44 88 ASP A N 1
ATOM 744 C CA . ASP A 1 88 ? 9.108 -0.713 6.947 1.00 95.44 88 ASP A CA 1
ATOM 745 C C . ASP A 1 88 ? 8.708 -0.105 5.595 1.00 95.44 88 ASP A C 1
ATOM 747 O O . ASP A 1 88 ? 8.111 -0.776 4.758 1.00 95.44 88 ASP A O 1
ATOM 751 N N . ASP A 1 89 ? 9.044 1.167 5.349 1.00 97.69 89 ASP A N 1
ATOM 752 C CA . ASP A 1 89 ? 8.806 1.796 4.047 1.00 97.69 89 ASP A CA 1
ATOM 753 C C . ASP A 1 89 ? 9.666 1.142 2.958 1.00 97.69 89 ASP A C 1
ATOM 755 O O . ASP A 1 89 ? 9.181 0.913 1.853 1.00 97.69 89 ASP A O 1
ATOM 759 N N . TYR A 1 90 ? 10.930 0.826 3.268 1.00 98.12 90 TYR A N 1
ATOM 760 C CA . TYR A 1 90 ? 11.840 0.139 2.350 1.00 98.12 90 TYR A CA 1
ATOM 761 C C . TYR A 1 90 ? 11.305 -1.245 1.957 1.00 98.12 90 TYR A C 1
ATOM 763 O O . TYR A 1 90 ? 11.257 -1.574 0.770 1.00 98.12 90 TYR A O 1
ATOM 771 N N . GLU A 1 91 ? 10.881 -2.052 2.932 1.00 97.12 91 GLU A N 1
ATOM 772 C CA . GLU A 1 91 ? 10.282 -3.371 2.688 1.00 97.12 91 GLU A CA 1
ATOM 773 C C . GLU A 1 91 ? 8.998 -3.248 1.861 1.00 97.12 91 GLU A C 1
ATOM 775 O O . GLU A 1 91 ? 8.860 -3.897 0.823 1.00 97.12 91 GLU A O 1
ATOM 780 N N . LEU A 1 92 ? 8.109 -2.328 2.239 1.00 97.50 92 LEU A N 1
ATOM 781 C CA . LEU A 1 92 ? 6.855 -2.089 1.534 1.00 97.50 92 LEU A CA 1
ATOM 782 C C . LEU A 1 92 ? 7.066 -1.649 0.074 1.00 97.50 92 LEU A C 1
ATOM 784 O O . LEU A 1 92 ? 6.371 -2.138 -0.818 1.00 97.50 92 LEU A O 1
ATOM 788 N N . ILE A 1 93 ? 8.039 -0.769 -0.193 1.00 98.31 93 ILE A N 1
ATOM 789 C CA . ILE A 1 93 ? 8.422 -0.386 -1.561 1.00 98.31 93 ILE A CA 1
ATOM 790 C C . ILE A 1 93 ? 8.858 -1.622 -2.354 1.00 98.31 93 ILE A C 1
ATOM 792 O O . ILE A 1 93 ? 8.415 -1.801 -3.488 1.00 98.31 93 ILE A O 1
ATOM 796 N N . ASN A 1 94 ? 9.689 -2.493 -1.775 1.00 97.94 94 ASN A N 1
ATOM 797 C CA . ASN A 1 94 ? 10.147 -3.698 -2.466 1.00 97.94 94 ASN A CA 1
ATOM 798 C C . ASN A 1 94 ? 9.003 -4.671 -2.767 1.00 97.94 94 ASN A C 1
ATOM 800 O O . ASN A 1 94 ? 8.948 -5.181 -3.884 1.00 97.94 94 ASN A O 1
ATOM 804 N N . TYR A 1 95 ? 8.057 -4.877 -1.845 1.00 98.00 95 TYR A N 1
ATOM 805 C CA . TYR A 1 95 ? 6.876 -5.708 -2.117 1.00 98.00 95 TYR A CA 1
ATOM 806 C C . TYR A 1 95 ? 6.057 -5.174 -3.298 1.00 98.00 95 TYR A C 1
ATOM 808 O O . TYR A 1 95 ? 5.604 -5.948 -4.143 1.00 98.00 95 TYR A O 1
ATOM 816 N N . PHE A 1 96 ? 5.899 -3.852 -3.410 1.00 98.25 96 PHE A N 1
ATOM 817 C CA . PHE A 1 96 ? 5.219 -3.262 -4.563 1.00 98.25 96 PHE A CA 1
ATOM 818 C C . PHE A 1 96 ? 6.026 -3.390 -5.855 1.00 98.25 96 PHE A C 1
ATOM 820 O O . PHE A 1 96 ? 5.444 -3.731 -6.878 1.00 98.25 96 PHE A O 1
ATOM 827 N N . ILE A 1 97 ? 7.345 -3.166 -5.823 1.00 98.00 97 ILE A N 1
ATOM 828 C CA . ILE A 1 97 ? 8.221 -3.343 -6.994 1.00 98.00 97 ILE A CA 1
ATOM 829 C C . ILE A 1 97 ? 8.159 -4.789 -7.499 1.00 98.00 97 ILE A C 1
ATOM 831 O O . ILE A 1 97 ? 7.987 -5.011 -8.694 1.00 98.00 97 ILE A O 1
ATOM 835 N N . ASN A 1 98 ? 8.256 -5.767 -6.595 1.00 97.25 98 ASN A N 1
ATOM 836 C CA . ASN A 1 98 ? 8.196 -7.189 -6.933 1.00 97.25 98 ASN A CA 1
ATOM 837 C C . ASN A 1 98 ? 6.855 -7.583 -7.570 1.00 97.25 98 ASN A C 1
ATOM 839 O O . ASN A 1 98 ? 6.815 -8.508 -8.373 1.00 97.25 98 ASN A O 1
ATOM 843 N N . GLY A 1 99 ? 5.769 -6.889 -7.220 1.00 95.94 99 GLY A N 1
ATOM 844 C CA . GLY A 1 99 ? 4.429 -7.132 -7.756 1.00 95.94 99 GLY A CA 1
ATOM 845 C C . GLY A 1 99 ? 4.130 -6.470 -9.102 1.00 95.94 99 GLY A C 1
ATOM 846 O O . GLY A 1 99 ? 3.042 -6.676 -9.633 1.00 95.94 99 GLY A O 1
ATOM 847 N N . LEU A 1 100 ? 5.055 -5.674 -9.655 1.00 94.00 100 LEU A N 1
ATOM 848 C CA . LEU A 1 100 ? 4.919 -5.100 -11.002 1.00 94.00 100 LEU A CA 1
ATOM 849 C C . LEU A 1 100 ? 5.338 -6.070 -12.123 1.00 94.00 100 LEU A C 1
ATOM 851 O O . LEU A 1 100 ? 5.175 -5.722 -13.292 1.00 94.00 100 LEU A O 1
ATOM 855 N N . VAL A 1 101 ? 5.914 -7.226 -11.770 1.00 76.50 101 VAL A N 1
ATOM 856 C CA . VAL A 1 101 ? 6.469 -8.234 -12.693 1.00 76.50 101 VAL A CA 1
ATOM 857 C C . VAL A 1 101 ? 5.416 -9.257 -13.105 1.00 76.50 101 VAL A C 1
ATOM 859 O O . VAL A 1 101 ? 4.662 -9.718 -12.217 1.00 76.50 101 VAL A O 1
#

Secondary structure (DSSP, 8-state):
-TTTTS-BTTSSS-B--HHHHHHHHHHHHHT--SEE--SSS--EEHHHHHHHHHHHHHHHHHHHHTTT-HHHHHHHHHHHHTS---HHHHHHHHHHHHTT-

Foldseek 3Di:
DECPVFFDPVDPDGADDLVVLVVVVVVVVVVVDQWDDYPPDDIDGPVRVNVVSVLLNVLLVLCVVVQLPPVSSQVVSCVVVVHHDDPVSVSSSRRSSVNSD

Sequence (101 aa):
MGDCLGPDIYKDKESYDIDRLFSLFNKLKSYDAEKYVESHWKPESKEEFFSYIDKMKLIAYITRRNEGSFKKIEKEVKEKLNREINKDDYELINYFINGLV

Organism: NCBI:txid56779

pLDDT: mean 95.87, std 3.25, range [76.5, 98.62]

Radius of gyration: 13.67 Å; chains: 1; bounding box: 33×33×31 Å